Protein AF-A0A915KEX7-F1 (afdb_monomer)

Foldseek 3Di:
DDDDDDPDDPPPPPPPPPDDDPQAADAACPDPVCPPVDPGDHDYDDDPVNVVVVVVVVCVVVVDDDDPVVVCCCVVCVVVVLVVVCVPCPPPPDAQPLCVCSNCVVLLPQDDDDPDDDNPPDDDDDDPCRPPSDPVSSVVSD

Secondary structure (DSSP, 8-state):
----------TTTTSSTTSPPPPTT--B--SGGGTTTSSS--B-PPPHHHHHHHHHHHHHHHTSPPPHHHH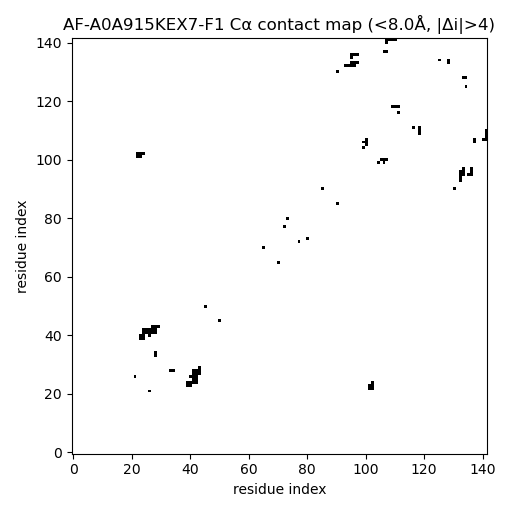HHHHHTHHHHHHHHHHHHTTTTS---TTHHHH-GGGGTTS--STTS---------TT-TT-TTHHHHHHT-

Solvent-accessible surface area (backbone atoms only — not comparable to full-atom values): 9506 Å² total; per-residue (Å²): 140,79,92,85,88,81,77,83,74,72,91,71,76,76,77,65,82,78,60,79,78,70,68,68,61,71,46,69,63,86,50,82,88,54,64,80,78,49,102,57,64,55,46,68,86,78,50,72,65,57,51,48,54,50,52,52,50,51,52,59,60,64,73,62,69,79,56,66,69,59,51,52,48,51,65,79,40,41,67,60,57,49,50,56,49,44,74,72,52,65,73,79,84,65,70,67,48,67,64,48,52,66,71,41,57,79,69,53,66,64,67,81,86,60,94,87,67,78,76,72,89,79,84,86,84,74,84,83,52,82,91,29,42,60,57,51,55,50,60,74,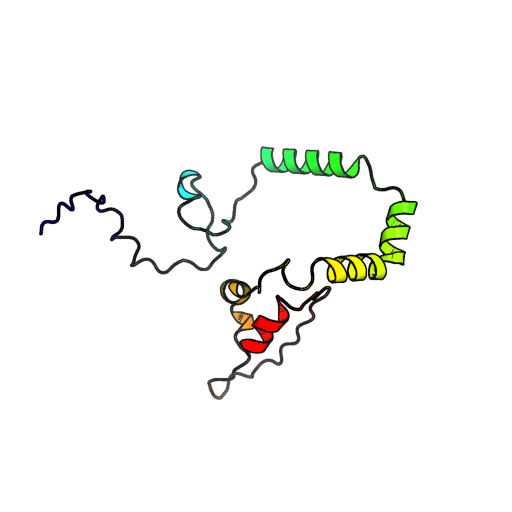58,81

Radius of gyration: 24.07 Å; Cα contacts (8 Å, |Δi|>4): 62; chains: 1; bounding box: 44×51×72 Å

Structure (mmCIF, N/CA/C/O backbone):
data_AF-A0A915KEX7-F1
#
_entry.id   AF-A0A915KEX7-F1
#
loop_
_atom_site.group_PDB
_atom_site.id
_atom_site.type_symbol
_atom_site.label_atom_id
_atom_site.label_alt_id
_atom_site.label_comp_id
_atom_site.label_asym_id
_atom_site.label_entity_id
_atom_site.label_seq_id
_atom_site.pdbx_PDB_ins_code
_atom_site.Cartn_x
_atom_site.Cartn_y
_atom_site.Cartn_z
_atom_site.occupancy
_atom_site.B_iso_or_equiv
_atom_site.auth_seq_id
_atom_site.auth_comp_id
_atom_site.auth_asym_id
_atom_site.auth_atom_id
_atom_site.pdbx_PDB_model_num
ATOM 1 N N . MET A 1 1 ? -10.515 23.579 -49.542 1.00 36.09 1 MET A N 1
ATOM 2 C CA . MET A 1 1 ? -9.429 24.454 -50.042 1.00 36.09 1 MET A CA 1
ATOM 3 C C . MET A 1 1 ? -9.668 25.806 -49.390 1.00 36.09 1 MET A C 1
ATOM 5 O O . MET A 1 1 ? -10.746 26.323 -49.615 1.00 36.09 1 MET A O 1
ATOM 9 N N . LEU A 1 2 ? -8.860 26.383 -48.503 1.00 31.62 2 LEU A N 1
ATOM 10 C CA . LEU A 1 2 ? -7.465 26.227 -48.055 1.00 31.62 2 LEU A CA 1
ATOM 11 C C . LEU A 1 2 ? -7.481 26.504 -46.525 1.00 31.62 2 LEU A C 1
ATOM 13 O O . LEU A 1 2 ? -8.265 27.339 -46.095 1.00 31.62 2 LEU A O 1
ATOM 17 N N . LYS A 1 3 ? -6.961 25.632 -45.651 1.00 35.00 3 LYS A N 1
ATOM 18 C CA . LYS A 1 3 ? -5.620 25.674 -45.024 1.00 35.00 3 LYS A CA 1
ATOM 19 C C . LYS A 1 3 ? -5.107 27.084 -44.698 1.00 35.00 3 LYS A C 1
ATOM 21 O O . LYS A 1 3 ? -4.522 27.701 -45.573 1.00 35.00 3 LYS A O 1
ATOM 26 N N . ASP A 1 4 ? -5.239 27.475 -43.430 1.00 31.25 4 ASP A N 1
ATOM 27 C CA . ASP A 1 4 ? -4.335 28.402 -42.743 1.00 31.25 4 ASP A CA 1
ATOM 28 C C . ASP A 1 4 ? -3.940 27.764 -41.400 1.00 31.25 4 ASP A C 1
ATOM 30 O O . ASP A 1 4 ? -4.578 27.947 -40.366 1.00 31.25 4 ASP A O 1
ATOM 34 N N . GLU A 1 5 ? -2.903 26.927 -41.458 1.00 40.03 5 GLU A N 1
ATOM 35 C CA . GLU A 1 5 ? -2.104 26.520 -40.306 1.00 40.03 5 GLU A CA 1
ATOM 36 C C . GLU A 1 5 ? -0.969 27.536 -40.179 1.00 40.03 5 GLU A C 1
ATOM 38 O O . GLU A 1 5 ? -0.105 27.604 -41.047 1.00 40.03 5 GLU A O 1
ATOM 43 N N . ASN A 1 6 ? -0.990 28.340 -39.120 1.00 35.69 6 ASN A N 1
ATOM 44 C CA . ASN A 1 6 ? 0.181 29.043 -38.600 1.00 35.69 6 ASN A CA 1
ATOM 45 C C . ASN A 1 6 ? -0.067 29.346 -37.119 1.00 35.69 6 ASN A C 1
ATOM 47 O O . ASN A 1 6 ? -0.289 30.485 -36.716 1.00 35.69 6 ASN A O 1
ATOM 51 N N . PHE A 1 7 ? -0.046 28.295 -36.300 1.00 31.45 7 PHE A N 1
ATOM 52 C CA . PHE A 1 7 ? 0.322 28.440 -34.899 1.00 31.45 7 PHE A CA 1
ATOM 53 C C . PHE A 1 7 ? 1.753 27.924 -34.790 1.00 31.45 7 PHE A C 1
ATOM 55 O O . PHE A 1 7 ? 2.013 26.735 -34.963 1.00 31.45 7 PHE A O 1
ATOM 62 N N . ILE A 1 8 ? 2.686 28.858 -34.633 1.00 34.06 8 ILE A N 1
ATOM 63 C CA . ILE A 1 8 ? 4.114 28.593 -34.494 1.00 34.06 8 ILE A CA 1
ATOM 64 C C . ILE A 1 8 ? 4.290 27.827 -33.180 1.00 34.06 8 ILE A C 1
ATOM 66 O O . ILE A 1 8 ? 4.287 28.426 -32.106 1.00 34.06 8 ILE A O 1
ATOM 70 N N . ALA A 1 9 ? 4.395 26.500 -33.263 1.00 34.25 9 ALA A N 1
ATOM 71 C CA . ALA A 1 9 ? 4.915 25.694 -32.172 1.00 34.25 9 ALA A CA 1
ATOM 72 C C . ALA A 1 9 ? 6.380 26.098 -31.974 1.00 34.25 9 ALA A C 1
ATOM 74 O O . ALA A 1 9 ? 7.187 26.053 -32.906 1.00 34.25 9 ALA A O 1
ATOM 75 N N . GLN A 1 10 ? 6.684 26.600 -30.781 1.00 34.16 10 GLN A N 1
ATOM 76 C CA . GLN A 1 10 ? 8.034 26.946 -30.366 1.00 34.16 10 GLN A CA 1
ATOM 77 C C . GLN A 1 10 ? 8.920 25.695 -30.458 1.00 34.16 10 GLN A C 1
ATOM 79 O O . GLN A 1 10 ? 8.513 24.600 -30.082 1.00 34.16 10 GLN A O 1
ATOM 84 N N . ASN A 1 11 ? 10.117 25.874 -31.015 1.00 34.50 11 ASN A N 1
ATOM 85 C CA . ASN A 1 11 ? 11.090 24.836 -31.366 1.00 34.50 11 ASN A CA 1
ATOM 86 C C . ASN A 1 11 ? 11.784 24.177 -30.150 1.00 34.50 11 ASN A C 1
ATOM 88 O O . ASN A 1 11 ? 12.965 23.850 -30.241 1.00 34.50 11 ASN A O 1
ATOM 92 N N . ASP A 1 12 ? 11.078 23.963 -29.038 1.00 35.47 12 ASP A N 1
ATOM 93 C CA . ASP A 1 12 ? 11.643 23.354 -27.821 1.00 35.47 12 ASP A CA 1
ATOM 94 C C . ASP A 1 12 ? 11.356 21.839 -27.705 1.00 35.47 12 ASP A C 1
ATOM 96 O O . ASP A 1 12 ? 11.988 21.148 -26.909 1.00 35.47 12 ASP A O 1
ATOM 100 N N . ASP A 1 13 ? 10.481 21.275 -28.550 1.00 38.00 13 ASP A N 1
ATOM 101 C CA . ASP A 1 13 ? 10.061 19.859 -28.474 1.00 38.00 13 ASP A CA 1
ATOM 102 C C . ASP A 1 13 ? 11.018 18.849 -29.148 1.00 38.00 13 ASP A C 1
ATOM 104 O O . ASP A 1 13 ? 10.822 17.634 -29.053 1.00 38.00 13 ASP A O 1
ATOM 108 N N . LEU A 1 14 ? 12.062 19.304 -29.850 1.00 34.12 14 LEU A N 1
ATOM 109 C CA . LEU A 1 14 ? 12.915 18.414 -30.655 1.00 34.12 14 LEU A CA 1
ATOM 110 C C . LEU A 1 14 ? 14.162 17.883 -29.930 1.00 34.12 14 LEU A C 1
ATOM 112 O O . LEU A 1 14 ? 14.765 16.927 -30.417 1.00 34.12 14 LEU A O 1
ATOM 116 N N . ASP A 1 15 ? 14.522 18.423 -28.762 1.00 38.44 15 ASP A N 1
ATOM 117 C CA . ASP A 1 15 ? 15.741 18.018 -28.035 1.00 38.44 15 ASP A CA 1
ATOM 118 C C . ASP A 1 15 ? 15.479 16.991 -26.908 1.00 38.44 15 ASP A C 1
ATOM 120 O O . ASP A 1 15 ? 16.401 16.481 -26.265 1.00 38.44 15 ASP A O 1
ATOM 124 N N . GLN A 1 16 ? 14.212 16.619 -26.684 1.00 43.34 16 GLN A N 1
ATOM 125 C CA . GLN A 1 16 ? 13.823 15.679 -25.624 1.00 43.34 16 GLN A CA 1
ATOM 126 C C . GLN A 1 16 ? 13.877 14.199 -26.054 1.00 43.34 16 GLN A C 1
ATOM 128 O O . GLN A 1 16 ? 13.919 13.306 -25.208 1.00 43.34 16 GLN A O 1
ATOM 133 N N . PHE A 1 17 ? 13.942 13.914 -27.359 1.00 39.97 17 PHE A N 1
ATOM 134 C CA . PHE A 1 17 ? 13.841 12.549 -27.902 1.00 39.97 17 PHE A CA 1
ATOM 135 C C . PHE A 1 17 ? 15.114 11.695 -27.785 1.00 39.97 17 PHE A C 1
ATOM 137 O O . PHE A 1 17 ? 15.067 10.503 -28.087 1.00 39.97 17 PHE A O 1
ATOM 144 N N . ASN A 1 18 ? 16.244 12.262 -27.344 1.00 44.44 18 ASN A N 1
ATOM 145 C CA . ASN A 1 18 ? 17.535 11.558 -27.337 1.00 44.44 18 ASN A CA 1
ATOM 146 C C . ASN A 1 18 ? 18.144 11.313 -25.949 1.00 44.44 18 ASN A C 1
ATOM 148 O O . ASN A 1 18 ? 19.224 10.729 -25.841 1.00 44.44 18 ASN A O 1
ATOM 152 N N . ARG A 1 19 ? 17.462 11.700 -24.866 1.00 58.56 19 ARG A N 1
ATOM 153 C CA . ARG A 1 19 ? 17.881 11.310 -23.515 1.00 58.56 19 ARG A CA 1
ATOM 154 C C . ARG A 1 19 ? 17.137 10.040 -23.131 1.00 58.56 19 ARG A C 1
ATOM 156 O O . ARG A 1 19 ? 15.919 10.049 -22.984 1.00 58.56 19 ARG A O 1
ATOM 163 N N . LYS A 1 20 ? 17.865 8.926 -22.977 1.00 59.19 20 LYS A N 1
ATOM 164 C CA . LYS A 1 20 ? 17.310 7.723 -22.342 1.00 59.19 20 LYS A CA 1
ATOM 165 C C . LYS A 1 20 ? 16.699 8.155 -21.014 1.00 59.19 20 LYS A C 1
ATOM 167 O O . LYS A 1 20 ? 17.414 8.710 -20.181 1.00 59.19 20 LYS A O 1
ATOM 172 N N . ARG A 1 21 ? 15.393 7.928 -20.845 1.00 58.97 21 ARG A N 1
ATOM 173 C CA . ARG A 1 21 ? 14.706 8.212 -19.587 1.00 58.97 21 ARG A CA 1
ATOM 174 C C . ARG A 1 21 ? 15.500 7.529 -18.464 1.00 58.97 21 ARG A C 1
ATOM 176 O O . ARG A 1 21 ? 15.756 6.326 -18.589 1.00 58.97 21 ARG A O 1
ATOM 183 N N . PRO A 1 22 ? 15.944 8.271 -17.436 1.00 64.12 22 PRO A N 1
ATOM 184 C CA . PRO A 1 22 ? 16.652 7.673 -16.315 1.00 64.12 22 PRO A CA 1
ATOM 185 C C . PRO A 1 22 ? 15.773 6.606 -15.657 1.00 64.12 22 PRO A C 1
ATOM 187 O O . PRO A 1 22 ? 14.546 6.616 -15.814 1.00 64.12 22 PRO A O 1
ATOM 190 N N . GLN A 1 23 ? 16.407 5.666 -14.953 1.00 67.00 23 GLN A N 1
ATOM 191 C CA . GLN A 1 23 ? 15.678 4.678 -14.164 1.00 67.00 23 GLN A CA 1
ATOM 192 C C . GLN A 1 23 ? 14.690 5.410 -13.245 1.00 67.00 23 GLN A C 1
ATOM 194 O O . GLN A 1 23 ? 15.032 6.434 -12.648 1.00 67.00 23 GLN A O 1
ATOM 199 N N . PHE A 1 24 ? 13.446 4.927 -13.213 1.00 68.62 24 PHE A N 1
ATOM 200 C CA . PHE A 1 24 ? 12.392 5.522 -12.395 1.00 68.62 24 PHE A CA 1
ATOM 201 C C . PHE A 1 24 ? 12.833 5.539 -10.921 1.00 68.62 24 PHE A C 1
ATOM 203 O O . PHE A 1 24 ? 13.543 4.631 -10.497 1.00 68.62 24 PHE A O 1
ATOM 210 N N . GLY A 1 25 ? 12.507 6.611 -10.192 1.00 67.62 25 GLY A N 1
ATOM 211 C CA . GLY A 1 25 ? 12.859 6.762 -8.773 1.00 67.62 25 GLY A CA 1
ATOM 212 C C . GLY A 1 25 ? 14.330 7.076 -8.464 1.00 67.62 25 GLY A C 1
ATOM 213 O O . GLY A 1 25 ? 14.659 7.274 -7.309 1.00 67.62 25 GLY A O 1
ATOM 214 N N . GLY A 1 26 ? 15.229 7.150 -9.456 1.00 70.94 26 GLY A N 1
ATOM 215 C CA . GLY A 1 26 ? 16.665 7.381 -9.218 1.00 70.94 26 GLY A CA 1
ATOM 216 C C . GLY A 1 26 ? 17.143 8.835 -9.334 1.00 70.94 26 GLY A C 1
ATOM 217 O O . GLY A 1 26 ? 18.352 9.070 -9.398 1.00 70.94 26 GLY A O 1
ATOM 218 N N . ARG A 1 27 ? 16.234 9.812 -9.469 1.00 78.75 27 ARG A N 1
ATOM 219 C CA . ARG A 1 27 ? 16.584 11.236 -9.627 1.00 78.75 27 ARG A CA 1
ATOM 220 C C . ARG A 1 27 ? 16.516 11.935 -8.271 1.00 78.75 27 ARG A C 1
ATOM 222 O O . ARG A 1 27 ? 15.491 11.874 -7.613 1.00 78.75 27 ARG A O 1
ATOM 229 N N . PHE A 1 28 ? 17.568 12.668 -7.914 1.00 79.38 28 PHE A N 1
ATOM 230 C CA . PHE A 1 28 ? 17.542 13.611 -6.794 1.00 79.38 28 PHE A CA 1
ATOM 231 C C . PHE A 1 28 ? 17.096 14.988 -7.285 1.00 79.38 28 PHE A C 1
ATOM 233 O O . PHE A 1 28 ? 17.691 15.526 -8.228 1.00 79.38 28 PHE A O 1
ATOM 240 N N . LEU A 1 29 ? 16.073 15.569 -6.655 1.00 80.88 29 LEU A N 1
ATOM 241 C CA . LEU A 1 29 ? 15.608 16.917 -6.990 1.00 80.88 29 LEU A CA 1
ATOM 242 C C . LEU A 1 29 ? 16.487 17.954 -6.287 1.00 80.88 29 LEU A C 1
ATOM 244 O O . LEU A 1 29 ? 16.239 18.336 -5.147 1.00 80.88 29 LEU A O 1
ATOM 248 N N . ASN A 1 30 ? 17.531 18.401 -6.983 1.00 83.00 30 ASN A N 1
ATOM 249 C CA . ASN A 1 30 ? 18.440 19.436 -6.481 1.00 83.00 30 ASN A CA 1
ATOM 250 C C . ASN A 1 30 ? 17.962 20.864 -6.801 1.00 83.00 30 ASN A C 1
ATOM 252 O O . ASN A 1 30 ? 18.399 21.813 -6.155 1.00 83.00 30 ASN A O 1
ATOM 256 N N . ASP A 1 31 ? 17.096 21.017 -7.807 1.00 82.62 31 ASP A N 1
ATOM 257 C CA . ASP A 1 31 ? 16.526 22.292 -8.251 1.00 82.62 31 ASP A CA 1
ATOM 258 C C . ASP A 1 31 ? 14.997 22.173 -8.317 1.00 82.62 31 ASP A C 1
ATOM 260 O O . ASP A 1 31 ? 14.448 21.378 -9.082 1.00 82.62 31 ASP A O 1
ATOM 264 N N . GLU A 1 32 ? 14.302 22.976 -7.508 1.00 82.00 32 GLU A N 1
ATOM 265 C CA . GLU A 1 32 ? 12.839 22.968 -7.388 1.00 82.00 32 GLU A CA 1
ATOM 266 C C . GLU A 1 32 ? 12.118 23.295 -8.704 1.00 82.00 32 GLU A C 1
ATOM 268 O O . GLU A 1 32 ? 10.977 22.873 -8.907 1.00 82.00 32 GLU A O 1
ATOM 273 N N . SER A 1 33 ? 12.768 24.009 -9.628 1.00 85.25 33 SER A N 1
ATOM 274 C CA . SER A 1 33 ? 12.178 24.342 -10.927 1.00 85.25 33 SER A CA 1
ATOM 275 C C . SER A 1 33 ? 12.015 23.122 -11.846 1.00 85.25 33 SER A C 1
ATOM 277 O O . SER A 1 33 ? 11.203 23.145 -12.774 1.00 85.25 33 SER A O 1
ATOM 279 N N . GLU A 1 34 ? 12.721 22.021 -11.564 1.00 81.94 34 GLU A N 1
ATOM 280 C CA . GLU A 1 34 ? 12.701 20.799 -12.374 1.00 81.94 34 GLU A CA 1
ATOM 281 C C . GLU A 1 34 ? 11.641 19.774 -11.940 1.00 81.94 34 GLU A C 1
ATOM 283 O O . GLU A 1 34 ? 11.566 18.673 -12.505 1.00 81.94 34 GLU A O 1
ATOM 288 N N . ILE A 1 35 ? 10.806 20.127 -10.958 1.00 79.81 35 ILE A N 1
ATOM 289 C CA . ILE A 1 35 ? 9.799 19.240 -10.359 1.00 79.81 35 ILE A CA 1
ATOM 290 C C . ILE A 1 35 ? 8.803 18.684 -11.390 1.00 79.81 35 ILE A C 1
ATOM 292 O O . ILE A 1 35 ? 8.357 17.548 -11.273 1.00 79.81 35 ILE A O 1
ATOM 296 N N . PHE A 1 36 ? 8.491 19.448 -12.443 1.00 80.31 36 PHE A N 1
ATOM 297 C CA . PHE A 1 36 ? 7.527 19.048 -13.477 1.00 80.31 36 PHE A CA 1
ATOM 298 C C . PHE A 1 36 ? 8.171 18.469 -14.745 1.00 80.31 36 PHE A C 1
ATOM 300 O O . PHE A 1 36 ? 7.450 18.125 -15.680 1.00 80.31 36 PHE A O 1
ATOM 307 N N . GLN A 1 37 ? 9.504 18.350 -14.804 1.00 76.81 37 GLN A N 1
ATOM 308 C CA . GLN A 1 37 ? 10.186 17.852 -16.007 1.00 76.81 37 GLN A CA 1
ATOM 309 C C . GLN A 1 37 ? 9.976 16.350 -16.239 1.00 76.81 37 GLN A C 1
ATOM 311 O O . GLN A 1 37 ? 9.894 15.909 -17.384 1.00 76.81 37 GLN A O 1
ATOM 316 N N . TYR A 1 38 ? 9.872 15.557 -15.170 1.00 68.44 38 TYR A N 1
ATOM 317 C CA . TYR A 1 38 ? 9.613 14.123 -15.259 1.00 68.44 38 TYR A CA 1
ATOM 318 C C . TYR A 1 38 ? 8.455 13.751 -14.337 1.00 68.44 38 TYR A C 1
ATOM 320 O O . TYR A 1 38 ? 8.398 14.186 -13.192 1.00 68.44 38 TYR A O 1
ATOM 328 N N . ASN A 1 39 ? 7.540 12.904 -14.818 1.00 62.69 39 ASN A N 1
ATOM 329 C CA . ASN A 1 39 ? 6.502 12.318 -13.973 1.00 62.69 39 ASN A CA 1
ATOM 330 C C . ASN A 1 39 ? 7.090 11.161 -13.145 1.00 62.69 39 ASN A C 1
ATOM 332 O O . ASN A 1 39 ? 6.836 9.986 -13.402 1.00 62.69 39 ASN A O 1
ATOM 336 N N . ALA A 1 40 ? 7.957 11.461 -12.192 1.00 59.78 40 ALA A N 1
ATOM 337 C CA . ALA A 1 40 ? 8.453 10.445 -11.279 1.00 59.78 40 ALA A CA 1
ATOM 338 C C . ALA A 1 40 ? 8.827 11.063 -9.941 1.00 59.78 40 ALA A C 1
ATOM 340 O O . ALA A 1 40 ? 9.199 12.227 -9.862 1.00 59.78 40 ALA A O 1
ATOM 341 N N . TRP A 1 41 ? 8.670 10.244 -8.909 1.00 65.75 41 TRP A N 1
ATOM 342 C CA . TRP A 1 41 ? 9.045 10.530 -7.538 1.00 65.75 41 TRP A CA 1
ATOM 343 C C . TRP A 1 41 ? 10.548 10.784 -7.488 1.00 65.75 41 TRP A C 1
ATOM 345 O O . TRP A 1 41 ? 11.327 9.874 -7.766 1.00 65.75 41 TRP A O 1
ATOM 355 N N . ASP A 1 42 ? 10.930 12.021 -7.195 1.00 75.62 42 ASP A N 1
ATOM 356 C CA . ASP A 1 42 ? 12.323 12.358 -6.950 1.00 75.62 42 ASP A CA 1
ATOM 357 C C . ASP A 1 42 ? 12.685 12.070 -5.503 1.00 75.62 42 ASP A C 1
ATOM 359 O O . ASP A 1 42 ? 11.891 12.311 -4.587 1.00 75.62 42 ASP A O 1
ATOM 363 N N . ASP A 1 43 ? 13.918 11.629 -5.301 1.00 75.38 43 ASP A N 1
ATOM 364 C CA . ASP A 1 43 ? 14.526 11.618 -3.988 1.00 75.38 43 ASP A CA 1
ATOM 365 C C . ASP A 1 43 ? 14.747 13.065 -3.535 1.00 75.38 43 ASP A C 1
ATOM 367 O O . ASP A 1 43 ? 15.402 13.875 -4.202 1.00 75.38 43 ASP A O 1
ATOM 371 N N . VAL A 1 44 ? 14.173 13.391 -2.378 1.00 82.56 44 VAL A N 1
ATOM 372 C CA . VAL A 1 44 ? 14.274 14.707 -1.747 1.00 82.56 44 VAL A CA 1
ATOM 373 C C . VAL A 1 44 ? 14.775 14.519 -0.325 1.00 82.56 44 VAL A C 1
ATOM 375 O O . VAL A 1 44 ? 14.130 13.856 0.493 1.00 82.56 44 VAL A O 1
ATOM 378 N N . GLU A 1 45 ? 15.908 15.137 -0.003 1.00 85.75 45 GLU A N 1
ATOM 379 C CA . GLU A 1 45 ? 16.366 15.208 1.380 1.00 85.75 45 GLU A CA 1
ATOM 380 C C . GLU A 1 45 ? 15.513 16.193 2.173 1.00 85.75 45 GLU A C 1
ATOM 382 O O . GLU A 1 45 ? 15.302 17.339 1.775 1.00 85.75 45 GLU A O 1
ATOM 387 N N . TRP A 1 46 ? 15.030 15.752 3.332 1.00 89.12 46 TRP A N 1
ATOM 388 C CA . TRP A 1 46 ? 14.225 16.617 4.180 1.00 89.12 46 TRP A CA 1
ATOM 389 C C . TRP A 1 46 ? 15.098 17.614 4.930 1.00 89.12 46 TRP A C 1
ATOM 391 O O . TRP A 1 46 ? 16.014 17.231 5.674 1.00 89.12 46 TRP A O 1
ATOM 401 N N . ASN A 1 47 ? 14.737 18.888 4.813 1.00 92.94 47 ASN A N 1
ATOM 402 C CA . ASN A 1 47 ? 15.316 19.939 5.635 1.00 92.94 47 ASN A CA 1
ATOM 403 C C . ASN A 1 47 ? 14.793 19.868 7.087 1.00 92.94 47 ASN A C 1
ATOM 405 O O . ASN A 1 47 ? 13.861 19.122 7.415 1.00 92.94 47 ASN A O 1
ATOM 409 N N . ASP A 1 48 ? 15.423 20.627 7.984 1.00 96.31 48 ASP A N 1
ATOM 410 C CA . ASP A 1 48 ? 15.100 20.588 9.415 1.00 96.31 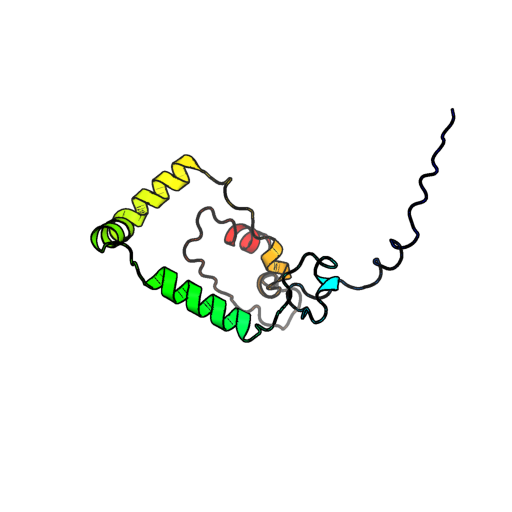48 ASP A CA 1
ATOM 411 C C . ASP A 1 48 ? 13.671 21.066 9.715 1.00 96.31 48 ASP A C 1
ATOM 413 O O . ASP A 1 48 ? 13.014 20.527 10.607 1.00 96.31 48 ASP A O 1
ATOM 417 N N . GLU A 1 49 ? 13.152 22.015 8.933 1.00 96.06 49 GLU A N 1
ATOM 418 C CA . GLU A 1 49 ? 11.776 22.501 9.059 1.00 96.06 49 GLU A CA 1
ATOM 419 C C . GLU A 1 49 ? 10.759 21.410 8.694 1.00 96.06 49 GLU A C 1
ATOM 421 O O . GLU A 1 49 ? 9.824 21.153 9.449 1.00 96.06 49 GLU A O 1
ATOM 426 N N . GLN A 1 50 ? 10.961 20.703 7.580 1.00 94.75 50 GLN A N 1
ATOM 427 C CA . GLN A 1 50 ? 10.110 19.591 7.150 1.00 94.75 50 GLN A CA 1
ATOM 428 C C . GLN A 1 50 ? 10.114 18.454 8.173 1.00 94.75 50 GLN A C 1
ATOM 430 O O . GLN A 1 50 ? 9.052 17.927 8.513 1.00 94.75 50 GLN A O 1
ATOM 435 N N . LYS A 1 51 ? 11.291 18.110 8.713 1.00 95.94 51 LYS A N 1
ATOM 436 C CA . LYS A 1 51 ? 11.423 17.123 9.797 1.00 95.94 51 LYS A CA 1
ATOM 437 C C . LYS A 1 51 ? 10.643 17.558 11.036 1.00 95.94 51 LYS A C 1
ATOM 439 O O . LYS A 1 51 ? 9.891 16.754 11.586 1.00 95.94 51 LYS A O 1
ATOM 444 N N . PHE A 1 52 ? 10.772 18.819 11.442 1.00 97.38 52 PHE A N 1
ATOM 445 C CA . PHE A 1 52 ? 10.037 19.374 12.577 1.00 97.38 52 PHE A CA 1
ATOM 446 C C . PHE A 1 52 ? 8.516 19.338 12.352 1.00 97.38 52 PHE A C 1
ATOM 448 O O . PHE A 1 52 ? 7.775 18.849 13.205 1.00 97.38 52 PHE A O 1
ATOM 455 N N . LEU A 1 53 ? 8.037 19.772 11.182 1.00 97.12 53 LEU A N 1
ATOM 456 C CA . LEU A 1 53 ? 6.615 19.732 10.823 1.00 97.12 53 LEU A CA 1
ATOM 457 C C . LEU A 1 53 ? 6.066 18.302 10.794 1.00 97.12 53 LEU A C 1
ATOM 459 O O . LEU A 1 53 ? 4.936 18.058 11.223 1.00 97.12 53 LEU A O 1
ATOM 463 N N . ALA A 1 54 ? 6.848 17.343 10.298 1.00 95.44 54 ALA A N 1
ATOM 464 C CA . ALA A 1 54 ? 6.470 15.937 10.321 1.00 95.44 54 ALA A CA 1
ATOM 465 C C . ALA A 1 54 ? 6.356 15.415 11.758 1.00 95.44 54 ALA A C 1
ATOM 467 O O . ALA A 1 54 ? 5.356 14.784 12.095 1.00 95.44 54 ALA A O 1
ATOM 468 N N . GLN A 1 55 ? 7.320 15.736 12.626 1.00 96.81 55 GLN A N 1
ATOM 469 C CA . GLN A 1 55 ? 7.259 15.384 14.047 1.00 96.81 55 GLN A CA 1
ATOM 470 C C . GLN A 1 55 ? 6.030 15.988 14.735 1.00 96.81 55 GLN A C 1
ATOM 472 O O . GLN A 1 55 ? 5.333 15.286 15.467 1.00 96.81 55 GLN A O 1
ATOM 477 N N . GLU A 1 56 ? 5.718 17.257 14.467 1.00 97.38 56 GLU A N 1
ATOM 478 C CA . GLU A 1 56 ? 4.540 17.925 15.026 1.00 97.38 56 GLU A CA 1
ATOM 479 C C . GLU A 1 56 ? 3.234 17.244 14.573 1.00 97.38 56 GLU A C 1
ATOM 481 O O . GLU A 1 56 ? 2.331 17.011 15.380 1.00 97.38 56 GLU A O 1
ATOM 486 N N . LYS A 1 57 ? 3.138 16.855 13.294 1.00 95.62 57 LYS A N 1
ATOM 487 C CA . LYS A 1 57 ? 1.994 16.098 12.757 1.00 95.62 57 LYS A CA 1
ATOM 488 C C . LYS A 1 57 ? 1.857 14.721 13.402 1.00 95.62 57 LYS A C 1
ATOM 490 O O . LYS A 1 57 ? 0.741 14.330 13.740 1.00 95.62 57 LYS A O 1
ATOM 495 N N . ILE A 1 58 ? 2.968 14.010 13.607 1.00 94.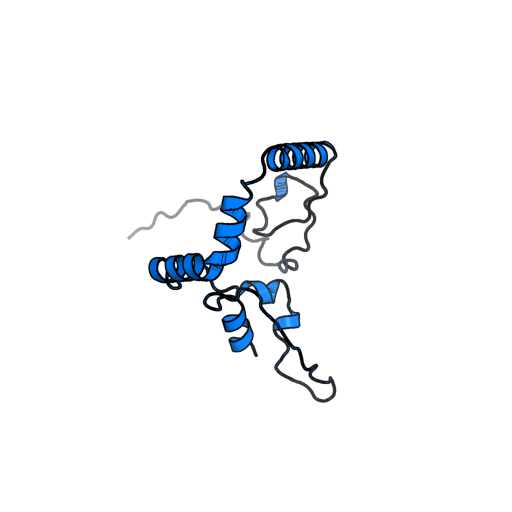50 58 ILE A N 1
ATOM 496 C CA . ILE A 1 58 ? 2.973 12.712 14.297 1.00 94.50 58 ILE A CA 1
ATOM 497 C C . ILE A 1 58 ? 2.459 12.888 15.728 1.00 94.50 58 ILE A C 1
ATOM 499 O O . ILE A 1 58 ? 1.547 12.175 16.134 1.00 94.50 58 ILE A O 1
ATOM 503 N N . GLN A 1 59 ? 2.959 13.883 16.467 1.00 95.19 59 GLN A N 1
ATOM 504 C CA . GLN A 1 59 ? 2.497 14.164 17.831 1.00 95.19 59 GLN A CA 1
ATOM 505 C C . GLN A 1 59 ? 1.003 14.501 17.879 1.00 95.19 59 GLN A C 1
ATOM 507 O O . GLN A 1 59 ? 0.283 13.980 18.730 1.00 95.19 59 GLN A O 1
ATOM 512 N N . LYS A 1 60 ? 0.517 15.321 16.939 1.00 94.19 60 LYS A N 1
ATOM 513 C CA . LYS A 1 60 ? -0.914 15.631 16.808 1.00 94.19 60 LYS A CA 1
ATOM 514 C C . LYS A 1 60 ? -1.740 14.368 16.550 1.00 94.19 60 LYS A C 1
ATOM 516 O O . LYS A 1 60 ? -2.737 14.167 17.239 1.00 94.19 60 LYS A O 1
ATOM 521 N N . ASN A 1 61 ? -1.313 13.500 15.632 1.00 91.88 61 ASN A N 1
ATOM 522 C CA . ASN A 1 61 ? -2.004 12.241 15.334 1.00 91.88 61 ASN A CA 1
ATOM 523 C C . ASN A 1 61 ? -1.997 11.275 16.532 1.00 91.88 61 ASN A C 1
ATOM 525 O O . ASN A 1 61 ? -2.991 10.613 16.804 1.00 91.88 61 ASN A O 1
ATOM 529 N N . CYS A 1 62 ? -0.903 11.240 17.294 1.00 91.00 62 CYS A N 1
ATOM 530 C CA . CYS A 1 62 ? -0.777 10.409 18.491 1.00 91.00 62 CYS A CA 1
ATOM 531 C C . CYS A 1 62 ? -1.529 10.961 19.713 1.00 91.00 62 CYS A C 1
ATOM 533 O O . CYS A 1 62 ? -1.741 10.219 20.668 1.00 91.00 62 CYS A O 1
ATOM 535 N N . SER A 1 63 ? -1.932 12.238 19.712 1.00 91.12 63 SER A N 1
ATOM 536 C CA . SER A 1 63 ? -2.589 12.869 20.869 1.00 91.12 63 SER A CA 1
ATOM 537 C C . SER A 1 63 ? -3.954 12.264 21.209 1.00 91.12 63 SER A C 1
ATOM 539 O O . SER A 1 63 ? -4.374 12.300 22.365 1.00 91.12 63 SER A O 1
ATOM 541 N N . LYS A 1 64 ? -4.641 11.693 20.217 1.00 87.62 64 LYS A N 1
ATOM 542 C CA . LYS A 1 64 ? -5.926 11.025 20.388 1.00 87.62 64 LYS A CA 1
ATOM 543 C C . LYS A 1 64 ? -5.908 9.722 19.610 1.00 87.62 64 LYS A C 1
ATOM 545 O O . LYS A 1 64 ? -6.109 9.710 18.400 1.00 87.62 64 LYS A O 1
ATOM 550 N N . LEU A 1 65 ? -5.677 8.635 20.331 1.00 87.25 65 LEU A N 1
ATOM 551 C CA . LEU A 1 65 ? -5.831 7.300 19.780 1.00 87.25 65 LEU A CA 1
ATOM 552 C C . LEU A 1 65 ? -7.318 6.954 19.654 1.00 87.25 65 LEU A C 1
ATOM 554 O O . LEU A 1 65 ? -8.176 7.529 20.333 1.00 87.25 65 LEU A O 1
ATOM 558 N N . MET A 1 66 ? -7.604 6.025 18.751 1.00 91.25 66 MET A N 1
ATOM 559 C CA . MET A 1 66 ? -8.923 5.420 18.629 1.00 91.25 66 MET A CA 1
ATOM 560 C C . MET A 1 66 ? -9.281 4.705 19.945 1.00 91.25 66 MET A C 1
ATOM 562 O O . MET A 1 66 ? -8.383 4.130 20.567 1.00 91.25 66 MET A O 1
ATOM 566 N N . PRO A 1 67 ? -10.547 4.761 20.399 1.00 95.38 67 PRO A N 1
ATOM 567 C CA . PRO A 1 67 ? -10.995 3.979 21.545 1.00 95.38 67 PRO A CA 1
ATOM 568 C C . PRO A 1 67 ? -10.662 2.494 21.376 1.00 95.38 67 PRO A C 1
ATOM 570 O O . PRO A 1 67 ? -10.728 1.962 20.269 1.00 95.38 67 PRO A O 1
ATOM 573 N N . GLU A 1 68 ? -10.332 1.828 22.480 1.00 94.50 68 GLU A N 1
ATOM 574 C CA . GLU A 1 68 ? -9.982 0.402 22.478 1.00 94.50 68 GLU A CA 1
ATOM 575 C C . GLU A 1 68 ? -11.124 -0.455 21.916 1.00 94.50 68 GLU A C 1
ATOM 577 O O . GLU A 1 68 ? -10.882 -1.300 21.066 1.00 94.50 68 GLU A O 1
ATOM 582 N N . GLU A 1 69 ? -12.372 -0.137 22.273 1.00 96.31 69 GLU A N 1
ATOM 583 C CA . GLU A 1 69 ? -13.573 -0.810 21.758 1.00 96.31 69 GLU A CA 1
ATOM 584 C C . GLU A 1 69 ? -13.676 -0.759 20.223 1.00 96.31 69 GLU A C 1
ATOM 586 O O . GLU A 1 69 ? -13.958 -1.773 19.585 1.00 96.31 69 GLU A O 1
ATOM 591 N N . ASP A 1 70 ? -13.399 0.398 19.613 1.00 95.12 70 ASP A N 1
ATOM 592 C CA . ASP A 1 70 ? -13.426 0.550 18.154 1.00 95.12 70 ASP A CA 1
ATOM 593 C C . ASP A 1 70 ? -12.273 -0.228 17.498 1.00 95.12 70 ASP A C 1
ATOM 595 O O . ASP A 1 70 ? -12.453 -0.840 16.444 1.00 95.12 70 ASP A O 1
ATOM 599 N N . SER A 1 71 ? -11.093 -0.236 18.129 1.00 94.50 71 SER A N 1
ATOM 600 C CA . SER A 1 71 ? -9.937 -1.008 17.658 1.00 94.50 71 SER A CA 1
ATOM 601 C C . SER A 1 71 ? -10.218 -2.506 17.687 1.00 94.50 71 SER A C 1
ATOM 603 O O . SER A 1 71 ? -10.036 -3.185 16.679 1.00 94.50 71 SER A O 1
ATOM 605 N N . GLU A 1 72 ? -10.725 -3.011 18.812 1.00 96.69 72 GLU A N 1
ATOM 606 C CA . GLU A 1 72 ? -11.108 -4.412 18.973 1.00 96.69 72 GLU A CA 1
ATOM 607 C C . GLU A 1 72 ? -12.217 -4.804 17.996 1.00 96.69 72 GLU A C 1
ATOM 609 O O . GLU A 1 72 ? -12.184 -5.898 17.434 1.00 96.69 72 GLU A O 1
ATOM 614 N N . LEU A 1 73 ? -13.196 -3.927 17.757 1.00 96.44 73 LEU A N 1
ATOM 615 C CA . LEU A 1 73 ? -14.253 -4.175 16.781 1.00 96.44 73 LEU A CA 1
ATOM 616 C C . LEU A 1 73 ? -13.688 -4.317 15.363 1.00 96.44 73 LEU A C 1
ATOM 618 O O . LEU A 1 73 ? -14.072 -5.244 14.648 1.00 96.44 73 LEU A O 1
ATOM 622 N N . LEU A 1 74 ? -12.798 -3.409 14.955 1.00 95.50 74 LEU A N 1
ATOM 623 C CA . LEU A 1 74 ? -12.172 -3.429 13.632 1.00 95.50 74 LEU A CA 1
ATOM 624 C C . LEU A 1 74 ? -11.267 -4.647 13.444 1.00 95.50 74 LEU A C 1
ATOM 626 O O . LEU A 1 74 ? -11.284 -5.240 12.369 1.00 95.50 74 LEU A O 1
ATOM 630 N N . GLU A 1 75 ? -10.516 -5.043 14.471 1.00 95.81 75 GLU A N 1
ATOM 631 C CA . GLU A 1 75 ? -9.660 -6.230 14.428 1.00 95.81 75 GLU A CA 1
ATOM 632 C C . GLU A 1 75 ? -10.478 -7.525 14.390 1.00 95.81 75 GLU A C 1
ATOM 634 O O . GLU A 1 75 ? -10.246 -8.377 13.532 1.00 95.81 75 GLU A O 1
ATOM 639 N N . ASN A 1 76 ? -11.473 -7.665 15.272 1.00 97.62 76 ASN A N 1
ATOM 640 C CA . ASN A 1 76 ? -12.267 -8.891 15.391 1.00 97.62 76 ASN A CA 1
ATOM 641 C C . ASN A 1 76 ? -13.288 -9.083 14.265 1.00 97.62 76 ASN A C 1
ATOM 643 O O . ASN A 1 76 ? -13.801 -10.188 14.110 1.00 97.62 76 ASN A O 1
ATOM 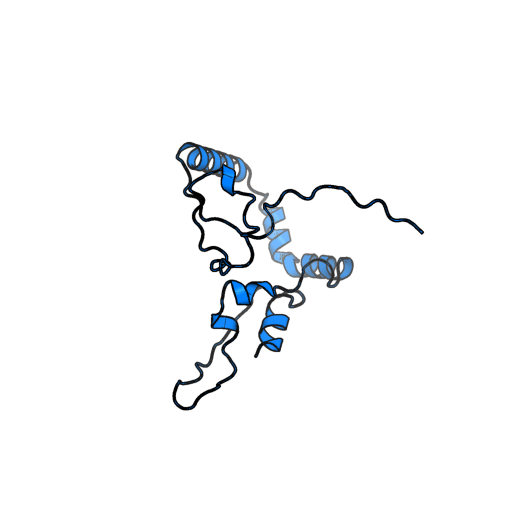647 N N . ARG A 1 77 ? -13.634 -8.017 13.532 1.00 97.44 77 ARG A N 1
ATOM 648 C CA . ARG A 1 77 ? -14.579 -8.057 12.403 1.00 97.44 77 ARG A CA 1
ATOM 649 C C . ARG A 1 77 ? -13.954 -7.591 11.092 1.00 97.44 77 ARG A C 1
ATOM 651 O O . ARG A 1 77 ? -14.673 -7.150 10.190 1.00 97.44 77 ARG A O 1
ATOM 658 N N . ALA A 1 78 ? -12.628 -7.643 10.985 1.00 96.38 78 ALA A N 1
ATOM 659 C CA . ALA A 1 78 ? -11.907 -7.200 9.799 1.00 96.38 78 ALA A CA 1
ATOM 660 C C . ALA A 1 78 ? -12.429 -7.891 8.530 1.00 96.38 78 ALA A C 1
ATOM 662 O O . ALA A 1 78 ? -12.626 -7.236 7.509 1.00 96.38 78 ALA A O 1
ATOM 663 N N . GLU A 1 79 ? -12.709 -9.195 8.603 1.00 96.06 79 GLU A N 1
ATOM 664 C CA . GLU A 1 79 ? -13.256 -9.996 7.507 1.00 96.06 79 GLU A CA 1
ATOM 665 C C . GLU A 1 79 ? -14.598 -9.453 7.019 1.00 96.06 79 GLU A C 1
ATOM 667 O O . GLU A 1 79 ? -14.777 -9.251 5.823 1.00 96.06 79 GLU A O 1
ATOM 672 N N . PHE A 1 80 ? -15.498 -9.111 7.943 1.00 97.06 80 PHE A N 1
ATOM 673 C CA . PHE A 1 80 ? -16.806 -8.563 7.606 1.00 97.06 80 PHE A CA 1
ATOM 674 C C . PHE A 1 80 ? -16.681 -7.213 6.892 1.00 97.06 80 PHE A C 1
ATOM 676 O O . PHE A 1 80 ? -17.350 -6.974 5.889 1.00 97.06 80 PHE A O 1
ATOM 683 N N . PHE A 1 81 ? -15.815 -6.324 7.387 1.00 96.38 81 PHE A N 1
ATOM 684 C CA . PHE A 1 81 ? -15.621 -5.012 6.769 1.00 96.38 81 PHE A CA 1
ATOM 685 C C . PHE A 1 81 ? -14.988 -5.112 5.379 1.00 96.38 81 PHE A C 1
ATOM 687 O O . PHE A 1 81 ? -15.379 -4.370 4.475 1.00 96.38 81 PHE A O 1
ATOM 694 N N . TRP A 1 82 ? -14.046 -6.038 5.189 1.00 94.62 82 TRP A N 1
ATOM 695 C CA . TRP A 1 82 ? -13.475 -6.300 3.873 1.00 94.62 82 TRP A CA 1
ATOM 696 C C . TRP A 1 82 ? -14.503 -6.920 2.922 1.00 94.62 82 TRP A C 1
ATOM 698 O O . TRP A 1 82 ? -14.622 -6.444 1.794 1.00 94.62 82 TRP A O 1
ATOM 708 N N . ASP A 1 83 ? -15.292 -7.899 3.365 1.00 94.81 83 ASP A N 1
ATOM 709 C CA . ASP A 1 83 ? -16.338 -8.525 2.547 1.00 94.81 83 ASP A CA 1
ATOM 710 C C . ASP A 1 83 ? -17.378 -7.499 2.068 1.00 94.81 83 ASP A C 1
ATOM 712 O O . ASP A 1 83 ? -17.682 -7.436 0.874 1.00 94.81 83 ASP A O 1
ATOM 716 N N . GLU A 1 84 ? -17.859 -6.627 2.959 1.00 95.88 84 GLU A N 1
ATOM 717 C CA . GLU A 1 84 ? -18.777 -5.531 2.610 1.00 95.88 84 GLU A CA 1
ATOM 718 C C . GLU A 1 84 ? -18.149 -4.550 1.606 1.00 95.88 84 GLU A C 1
ATOM 720 O O . GLU A 1 84 ? -18.792 -4.102 0.644 1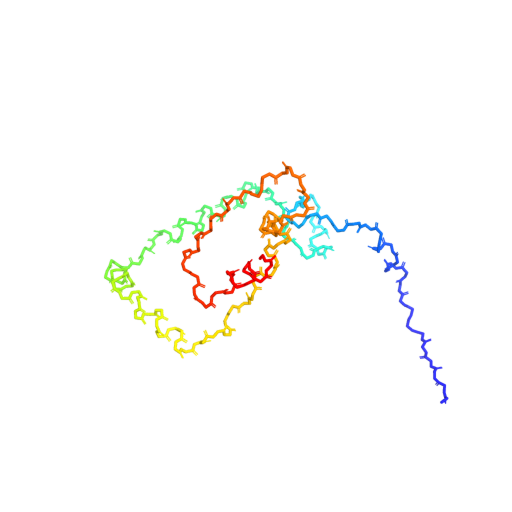.00 95.88 84 GLU A O 1
ATOM 725 N N . PHE A 1 85 ? -16.865 -4.230 1.794 1.00 94.19 85 PHE A N 1
ATOM 726 C CA . PHE A 1 85 ? -16.129 -3.363 0.883 1.00 94.19 85 PHE A CA 1
ATOM 727 C C . PHE A 1 85 ? -16.049 -3.969 -0.525 1.00 94.19 85 PHE A C 1
ATOM 729 O O . PHE A 1 85 ? -16.376 -3.282 -1.500 1.00 94.19 85 PHE A O 1
ATOM 736 N N . TYR A 1 86 ? -15.671 -5.245 -0.642 1.00 92.31 86 TYR A N 1
ATOM 737 C CA . TYR A 1 86 ? -15.568 -5.941 -1.928 1.00 92.31 86 TYR A CA 1
ATOM 738 C C . TYR A 1 86 ? -16.932 -6.172 -2.582 1.00 92.31 86 TYR A C 1
ATOM 740 O O . TYR A 1 86 ? -17.048 -6.035 -3.803 1.00 92.31 86 TYR A O 1
ATOM 748 N N . ALA A 1 87 ? -17.980 -6.437 -1.797 1.00 92.50 87 ALA A N 1
ATOM 749 C CA . ALA A 1 87 ? -19.350 -6.536 -2.298 1.00 92.50 87 ALA A CA 1
ATOM 750 C C . ALA A 1 87 ? -19.808 -5.232 -2.972 1.00 92.50 87 ALA A C 1
ATOM 752 O O . ALA A 1 87 ? -20.505 -5.261 -3.991 1.00 92.50 87 ALA A O 1
ATOM 753 N N . THR A 1 88 ? -19.369 -4.090 -2.437 1.00 92.81 88 THR A N 1
ATOM 754 C CA . THR A 1 88 ? -19.728 -2.761 -2.944 1.00 92.81 88 THR A CA 1
ATOM 755 C C . THR A 1 88 ? -18.862 -2.324 -4.132 1.00 92.81 88 THR A C 1
ATOM 757 O O . THR A 1 88 ? -19.391 -1.818 -5.123 1.00 92.81 88 THR A O 1
ATOM 760 N N . HIS A 1 89 ? -17.540 -2.516 -4.063 1.00 89.25 89 HIS A N 1
ATOM 761 C CA . HIS A 1 89 ? -16.580 -1.903 -4.998 1.00 89.25 89 HIS A CA 1
ATOM 762 C C . HIS A 1 89 ? -16.039 -2.852 -6.081 1.00 89.25 89 HIS A C 1
ATOM 764 O O . HIS A 1 89 ? -15.404 -2.383 -7.030 1.00 89.25 89 HIS A O 1
ATOM 770 N N . LYS A 1 90 ? -16.318 -4.161 -5.982 1.00 83.44 90 LYS A N 1
ATOM 771 C CA . LYS A 1 90 ? -15.848 -5.204 -6.912 1.00 83.44 90 LYS A CA 1
ATOM 772 C C . LYS A 1 90 ? -14.339 -5.085 -7.180 1.00 83.44 90 LYS A C 1
ATOM 774 O O . LYS A 1 90 ? -13.557 -5.082 -6.238 1.00 83.44 90 LYS A O 1
ATOM 779 N N . ASP A 1 91 ? -13.930 -4.995 -8.441 1.00 81.19 91 ASP A N 1
ATOM 780 C CA . ASP A 1 91 ? -12.546 -4.960 -8.922 1.00 81.19 91 ASP A CA 1
ATOM 781 C C . ASP A 1 91 ? -12.087 -3.567 -9.401 1.00 81.19 91 ASP A C 1
ATOM 783 O O . ASP A 1 91 ? -10.919 -3.374 -9.722 1.00 81.19 91 ASP A O 1
ATOM 787 N N . GLY A 1 92 ? -12.968 -2.560 -9.414 1.00 81.12 92 GLY A N 1
ATOM 788 C CA . GLY A 1 92 ? -12.713 -1.276 -10.085 1.00 81.12 92 GLY A CA 1
ATOM 789 C C . GLY A 1 92 ? -11.931 -0.224 -9.288 1.00 81.12 92 GLY A C 1
ATOM 790 O O . GLY A 1 92 ? -11.741 0.889 -9.781 1.00 81.12 92 GLY A O 1
ATOM 791 N N . PHE A 1 93 ? -11.520 -0.525 -8.056 1.00 85.19 93 PHE A N 1
ATOM 792 C CA . PHE A 1 93 ? -10.986 0.467 -7.114 1.00 85.19 93 PHE A CA 1
ATOM 793 C C . PHE A 1 93 ? -9.458 0.614 -7.160 1.00 85.19 93 PHE A C 1
ATOM 795 O O . PHE A 1 93 ? -8.932 1.662 -6.787 1.00 85.19 93 PHE A O 1
ATOM 802 N N . PHE A 1 94 ? -8.747 -0.390 -7.678 1.00 87.19 94 PHE A N 1
ATOM 803 C CA . PHE A 1 94 ? -7.306 -0.333 -7.913 1.00 87.19 94 PHE A CA 1
ATOM 804 C C . PHE A 1 94 ? -6.978 -0.667 -9.368 1.00 87.19 94 PHE A C 1
ATOM 806 O O . PHE A 1 94 ? -7.758 -1.302 -10.071 1.00 87.19 94 PHE A O 1
ATOM 813 N N . LYS A 1 95 ? -5.831 -0.173 -9.836 1.00 90.31 95 LYS A N 1
ATOM 814 C CA . LYS A 1 95 ? -5.286 -0.479 -11.161 1.00 90.31 95 LYS A CA 1
ATOM 815 C C . LYS A 1 95 ? -4.202 -1.537 -11.038 1.00 90.31 95 LYS A C 1
ATOM 817 O O . LYS A 1 95 ? -3.458 -1.530 -10.055 1.00 90.31 95 LYS A O 1
ATOM 822 N N . ASP A 1 96 ? -4.059 -2.344 -12.083 1.00 93.31 96 ASP A N 1
ATOM 823 C CA . ASP A 1 96 ? -2.948 -3.277 -12.214 1.00 93.31 96 ASP A CA 1
ATOM 824 C C . ASP A 1 96 ? -1.604 -2.562 -12.087 1.00 93.31 96 ASP A C 1
ATOM 826 O O . ASP A 1 96 ? -1.331 -1.545 -12.740 1.00 93.31 96 ASP A O 1
ATOM 830 N N . ARG A 1 97 ? -0.729 -3.120 -11.253 1.00 92.31 97 ARG A N 1
ATOM 831 C CA . ARG A 1 97 ? 0.566 -2.533 -10.907 1.00 92.31 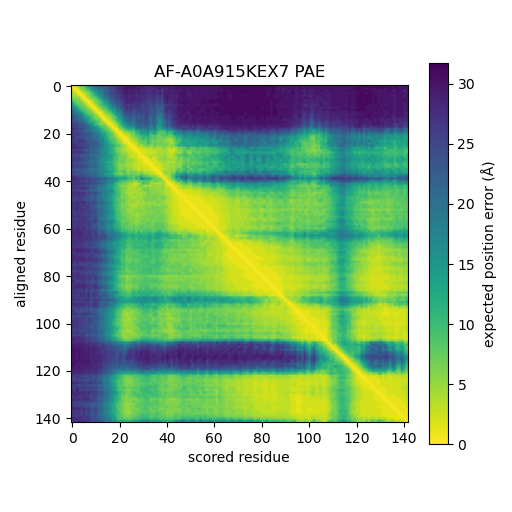97 ARG A CA 1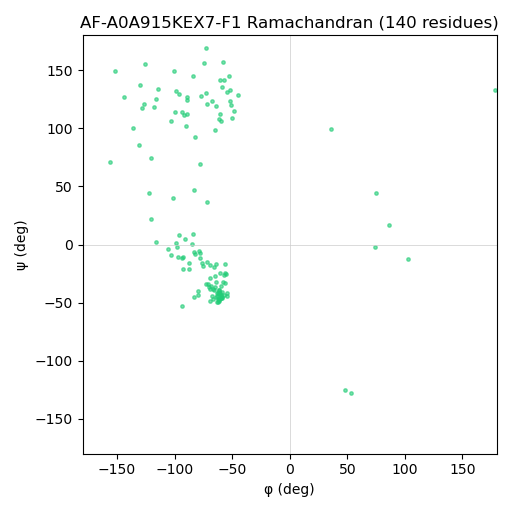
ATOM 832 C C . ARG A 1 97 ? 1.643 -2.855 -11.944 1.00 92.31 97 ARG A C 1
ATOM 834 O O . ARG A 1 97 ? 2.768 -3.194 -11.595 1.00 92.31 97 ARG A O 1
ATOM 841 N N . ASN A 1 98 ? 1.329 -2.687 -13.227 1.00 88.75 98 ASN A N 1
ATOM 842 C CA . ASN A 1 98 ? 2.260 -2.918 -14.343 1.00 88.75 98 ASN A CA 1
ATOM 843 C C . ASN A 1 98 ? 3.559 -2.094 -14.239 1.00 88.75 98 ASN A C 1
ATOM 845 O O . ASN A 1 98 ? 4.596 -2.480 -14.775 1.00 88.75 98 ASN A O 1
ATOM 849 N N . TRP A 1 99 ? 3.521 -0.965 -13.525 1.00 87.06 99 TRP A N 1
ATOM 850 C CA . TRP A 1 99 ? 4.695 -0.133 -13.257 1.00 87.06 99 TRP A CA 1
ATOM 851 C C . TRP A 1 99 ? 5.739 -0.823 -12.366 1.00 87.06 99 TRP A C 1
ATOM 853 O O . TRP A 1 99 ? 6.902 -0.424 -12.394 1.00 87.06 99 TRP A O 1
ATOM 863 N N . LEU A 1 100 ? 5.369 -1.875 -11.621 1.00 88.19 100 LEU A N 1
ATOM 864 C CA . LEU A 1 100 ? 6.295 -2.596 -10.743 1.00 88.19 100 LEU A CA 1
ATOM 865 C C . LEU A 1 100 ? 7.507 -3.121 -11.493 1.00 88.19 100 LEU A C 1
ATOM 867 O O . LEU A 1 100 ? 8.591 -3.129 -10.939 1.00 88.19 100 LEU A O 1
ATOM 871 N N . PHE A 1 101 ? 7.370 -3.508 -12.758 1.00 86.38 101 PHE A N 1
ATOM 872 C CA . PHE A 1 101 ? 8.508 -4.020 -13.512 1.00 86.38 101 PHE A CA 1
ATOM 873 C C . PHE A 1 101 ? 9.466 -2.942 -14.029 1.00 86.38 101 PHE A C 1
ATOM 875 O O . PHE A 1 101 ? 10.527 -3.263 -14.571 1.00 86.38 101 PHE A O 1
ATOM 882 N N . THR A 1 102 ? 9.061 -1.675 -13.953 1.00 82.62 102 THR A N 1
ATOM 883 C CA . THR A 1 102 ? 9.953 -0.536 -14.173 1.00 82.62 102 THR A CA 1
ATOM 884 C C . THR A 1 102 ? 10.785 -0.276 -12.921 1.00 82.62 102 THR A C 1
ATOM 886 O O . THR A 1 102 ? 11.977 -0.011 -13.049 1.00 82.62 102 THR A O 1
ATOM 889 N N . GLU A 1 103 ? 10.164 -0.396 -11.746 1.00 81.56 103 GLU A N 1
ATOM 890 C CA . GLU A 1 103 ? 10.791 -0.148 -10.442 1.00 81.56 103 GLU A CA 1
ATOM 891 C C . GLU A 1 103 ? 11.655 -1.322 -9.962 1.00 81.56 103 GLU A C 1
ATOM 893 O O . GLU A 1 103 ? 12.786 -1.135 -9.525 1.00 81.56 103 GLU A O 1
ATOM 898 N N . PHE A 1 104 ? 11.140 -2.540 -10.126 1.00 84.19 104 PHE A N 1
ATOM 899 C CA . PHE A 1 104 ? 11.725 -3.807 -9.695 1.00 84.19 104 PHE A CA 1
ATOM 900 C C . PHE A 1 104 ? 11.953 -4.725 -10.913 1.00 84.19 104 PHE A C 1
ATOM 902 O O . PHE A 1 104 ? 11.186 -5.672 -11.144 1.00 84.19 104 PHE A O 1
ATOM 909 N N . PRO A 1 105 ? 12.970 -4.457 -11.761 1.00 81.94 105 PRO A N 1
ATOM 910 C CA . PRO A 1 105 ? 13.271 -5.270 -12.942 1.00 81.94 105 PRO A CA 1
ATOM 911 C C . PRO A 1 105 ? 13.497 -6.758 -12.643 1.00 81.94 105 PRO A C 1
ATOM 913 O O . PRO A 1 105 ? 13.290 -7.600 -13.519 1.00 81.94 105 PRO A O 1
ATOM 916 N N . GLU A 1 106 ? 13.909 -7.091 -11.420 1.00 80.25 106 GLU A N 1
ATOM 917 C CA . GLU A 1 106 ? 14.078 -8.454 -10.921 1.00 80.25 106 GLU A CA 1
ATOM 918 C C . GLU A 1 106 ? 12.796 -9.296 -11.012 1.00 80.25 106 GLU A C 1
ATOM 920 O O . GLU A 1 106 ? 12.885 -10.508 -11.203 1.00 80.25 106 GLU A O 1
ATOM 925 N N . LEU A 1 107 ? 11.613 -8.671 -10.987 1.00 83.56 107 LEU A N 1
ATOM 926 C CA . LEU A 1 107 ? 10.329 -9.367 -11.104 1.00 83.56 107 LEU A CA 1
ATOM 927 C C . LEU A 1 107 ? 10.042 -9.912 -12.516 1.00 83.56 107 LEU A C 1
ATOM 929 O O . LEU A 1 107 ? 9.158 -10.750 -12.662 1.00 83.56 107 LEU A O 1
ATOM 933 N N . LYS A 1 108 ? 10.767 -9.475 -13.561 1.00 77.56 108 LYS A N 1
ATOM 934 C CA . LYS A 1 108 ? 10.578 -9.953 -14.953 1.00 77.56 108 LYS A CA 1
ATOM 935 C C . LYS A 1 108 ? 11.282 -11.284 -15.262 1.00 77.56 108 LYS A C 1
ATOM 937 O O . LYS A 1 108 ? 11.205 -11.776 -16.384 1.00 77.56 108 LYS A O 1
ATOM 942 N N . ARG A 1 109 ? 12.107 -11.796 -14.345 1.00 67.00 109 ARG A N 1
ATOM 943 C CA . ARG A 1 109 ? 13.211 -12.707 -14.691 1.00 67.00 109 ARG A CA 1
ATOM 944 C C . ARG A 1 109 ? 12.923 -14.184 -14.419 1.00 67.00 109 ARG A C 1
ATOM 946 O O . ARG A 1 109 ? 13.825 -14.903 -13.996 1.00 67.00 109 ARG A O 1
ATOM 953 N N . PHE A 1 110 ? 11.706 -14.655 -14.693 1.00 59.97 110 PHE A N 1
ATOM 954 C CA . PHE A 1 110 ? 11.391 -16.082 -14.569 1.00 59.97 110 PHE A CA 1
ATOM 955 C C . PHE A 1 110 ? 11.578 -16.868 -15.880 1.00 59.97 110 PHE A C 1
ATOM 957 O O . PHE A 1 110 ? 11.638 -18.097 -15.845 1.00 59.97 110 PHE A O 1
ATOM 964 N N . SER A 1 111 ? 11.775 -16.206 -17.030 1.00 51.31 111 SER A N 1
ATOM 965 C CA . SER A 1 111 ? 12.119 -16.903 -18.278 1.00 51.31 111 SER A CA 1
ATOM 966 C C . SER A 1 111 ? 13.639 -17.049 -18.452 1.00 51.31 111 SER A C 1
ATOM 968 O O . SER A 1 111 ? 14.365 -16.125 -18.815 1.00 51.31 111 SER A O 1
ATOM 970 N N . CYS A 1 112 ? 14.143 -18.253 -18.175 1.00 49.53 112 CYS A N 1
ATOM 971 C CA . CYS A 1 112 ? 15.513 -18.662 -18.474 1.00 49.53 112 CYS A CA 1
ATOM 972 C C . CYS A 1 112 ? 15.790 -18.560 -19.987 1.00 49.53 112 CYS A C 1
ATOM 974 O O . CYS A 1 112 ? 15.343 -19.404 -20.761 1.00 49.53 112 CYS A O 1
ATOM 976 N N . SER A 1 113 ? 16.565 -17.563 -20.416 1.00 52.53 113 SER A N 1
ATOM 977 C CA . SER A 1 113 ? 16.952 -17.384 -21.821 1.00 52.53 113 SER A CA 1
ATOM 978 C C . SER A 1 113 ? 18.467 -17.381 -22.028 1.00 52.53 113 SER A C 1
ATOM 980 O O . SER A 1 113 ? 18.975 -16.539 -22.756 1.00 52.53 113 SER A O 1
ATOM 982 N N . SER A 1 114 ? 19.195 -18.300 -21.390 1.00 51.50 114 SER A N 1
ATOM 983 C CA . SER A 1 114 ? 20.545 -18.719 -21.804 1.00 51.50 114 SER A CA 1
ATOM 984 C C . SER A 1 114 ? 21.095 -19.758 -20.832 1.00 51.50 114 SER A C 1
ATOM 986 O O . SER A 1 114 ? 21.017 -19.599 -19.617 1.00 51.50 114 SER A O 1
ATOM 988 N N . SER A 1 115 ? 21.649 -20.829 -21.388 1.00 54.41 115 SER A N 1
ATOM 989 C CA . SER A 1 115 ? 22.421 -21.853 -20.690 1.00 54.41 115 SER A CA 1
ATOM 990 C C . SER A 1 115 ? 23.436 -21.245 -19.710 1.00 54.41 115 SER A C 1
ATOM 992 O O . SER A 1 115 ? 24.245 -20.423 -20.124 1.00 54.41 115 SER A O 1
ATOM 994 N N . GLU A 1 116 ? 23.400 -21.723 -18.459 1.00 54.66 116 GLU A N 1
ATOM 995 C CA . GLU A 1 116 ? 24.410 -21.608 -17.380 1.00 54.66 116 GLU A CA 1
ATOM 996 C C . GLU A 1 116 ? 24.187 -20.586 -16.247 1.00 54.66 116 GLU A C 1
ATOM 998 O O . GLU A 1 116 ? 24.785 -20.760 -15.184 1.00 54.66 116 GLU A O 1
ATOM 1003 N N . GLU A 1 117 ? 23.242 -19.646 -16.340 1.00 54.91 117 GLU A N 1
ATOM 1004 C CA . GLU A 1 117 ? 22.783 -18.908 -15.148 1.00 54.91 117 GLU A CA 1
ATOM 1005 C C . GLU A 1 117 ? 21.580 -19.628 -14.527 1.00 54.91 117 GLU A C 1
ATOM 1007 O O . GLU A 1 117 ? 20.509 -19.714 -15.125 1.00 54.91 117 GLU A O 1
ATOM 1012 N N . LYS A 1 118 ? 21.760 -20.206 -13.330 1.00 51.50 118 LYS A N 1
ATOM 1013 C CA . LYS A 1 118 ? 20.679 -20.841 -12.557 1.00 51.50 118 LYS A CA 1
ATOM 1014 C C . LYS A 1 118 ? 19.471 -19.899 -12.498 1.00 51.50 118 LYS A C 1
ATOM 1016 O O . LYS A 1 118 ? 19.561 -18.866 -11.838 1.00 51.50 118 LYS A O 1
ATOM 1021 N N . CYS A 1 119 ? 18.345 -20.299 -13.103 1.00 56.53 119 CYS A N 1
ATOM 1022 C CA . CYS A 1 119 ? 17.032 -19.762 -12.744 1.00 56.53 119 CYS A CA 1
ATOM 1023 C C . CYS A 1 119 ? 16.921 -19.861 -11.221 1.00 56.53 119 CYS A C 1
ATOM 1025 O O . CYS A 1 119 ? 16.882 -20.962 -10.665 1.00 56.53 119 CYS A O 1
ATOM 1027 N N . GLN A 1 120 ? 16.975 -18.725 -10.533 1.00 61.41 120 GLN A N 1
ATOM 1028 C CA . GLN A 1 120 ? 16.736 -18.718 -9.104 1.00 61.41 120 GLN A CA 1
ATOM 1029 C C . GLN A 1 120 ? 15.245 -18.965 -8.911 1.00 61.41 120 GLN A C 1
ATOM 1031 O O . GLN A 1 120 ? 14.422 -18.216 -9.428 1.00 61.41 120 GLN A O 1
ATOM 1036 N N . ASN A 1 121 ? 14.897 -20.029 -8.190 1.00 68.56 121 ASN A N 1
ATOM 1037 C CA . ASN A 1 121 ? 13.526 -20.209 -7.735 1.00 68.56 121 ASN A CA 1
ATOM 1038 C C . ASN A 1 121 ? 13.191 -19.030 -6.818 1.00 68.56 121 ASN A C 1
ATOM 1040 O O . ASN A 1 121 ? 13.721 -18.941 -5.711 1.00 68.56 121 ASN A O 1
ATOM 1044 N N . PHE A 1 122 ? 12.346 -18.123 -7.297 1.00 75.19 122 PHE A N 1
ATOM 1045 C CA . PHE A 1 122 ? 11.891 -16.966 -6.544 1.00 75.19 122 PHE A CA 1
ATOM 1046 C C . PHE A 1 122 ? 10.515 -17.271 -5.949 1.00 75.19 122 PHE A C 1
ATOM 1048 O O . PHE A 1 122 ? 9.636 -17.795 -6.632 1.00 75.19 122 PHE A O 1
ATOM 1055 N N . GLN A 1 123 ? 10.337 -16.984 -4.662 1.00 85.06 123 GLN A N 1
ATOM 1056 C CA . GLN A 1 123 ? 9.068 -17.171 -3.961 1.00 85.06 123 GLN A CA 1
ATOM 1057 C C . GLN A 1 123 ? 8.564 -15.808 -3.502 1.00 85.06 123 GLN A C 1
ATOM 1059 O O . GLN A 1 123 ? 9.279 -15.084 -2.814 1.00 85.06 123 GLN A O 1
ATOM 1064 N N . ILE A 1 124 ? 7.334 -15.470 -3.886 1.00 87.19 124 ILE A N 1
ATOM 1065 C CA . ILE A 1 124 ? 6.683 -14.204 -3.542 1.00 87.19 124 ILE A CA 1
ATOM 1066 C C . ILE A 1 124 ? 5.489 -14.507 -2.642 1.00 87.19 124 ILE A C 1
ATOM 1068 O O . ILE A 1 124 ? 4.698 -15.401 -2.936 1.00 87.19 124 ILE A O 1
ATOM 1072 N N . LEU A 1 125 ? 5.359 -13.741 -1.560 1.00 92.62 125 LEU A N 1
ATOM 1073 C CA . LEU A 1 125 ? 4.174 -13.701 -0.712 1.00 92.62 125 LEU A CA 1
ATOM 1074 C C . LEU A 1 125 ? 3.600 -12.286 -0.763 1.00 92.62 125 LEU A C 1
ATOM 1076 O O . LEU A 1 125 ? 4.257 -11.337 -0.342 1.00 92.62 125 LEU A O 1
ATOM 1080 N N . GLU A 1 126 ? 2.368 -12.157 -1.245 1.00 93.31 126 GLU A N 1
ATOM 1081 C CA . GLU A 1 126 ? 1.599 -10.919 -1.140 1.00 93.31 126 GLU A CA 1
ATOM 1082 C C . GLU A 1 126 ? 0.617 -11.040 0.031 1.00 93.31 126 GLU A C 1
ATOM 1084 O O . GLU A 1 126 ? -0.307 -11.853 0.003 1.00 93.31 126 GLU A O 1
ATOM 1089 N N . VAL A 1 127 ? 0.817 -10.231 1.073 1.00 95.19 127 VAL A N 1
ATOM 1090 C CA . VAL A 1 127 ? -0.127 -10.119 2.192 1.00 95.19 127 VAL A CA 1
ATOM 1091 C C . VAL A 1 127 ? -1.143 -9.032 1.854 1.00 95.19 127 VAL A C 1
ATOM 1093 O O . VAL A 1 127 ? -0.760 -7.900 1.574 1.00 95.19 127 VAL A O 1
ATOM 1096 N N . GLY A 1 128 ? -2.434 -9.373 1.882 1.00 92.00 128 GLY A N 1
ATOM 1097 C CA . GLY A 1 128 ? -3.499 -8.446 1.486 1.00 92.00 128 GLY A CA 1
ATOM 1098 C C . GLY A 1 128 ? -3.604 -8.256 -0.031 1.00 92.00 128 GLY A C 1
ATOM 1099 O O . GLY A 1 128 ? -3.753 -7.131 -0.498 1.00 92.00 128 GLY A O 1
ATOM 1100 N N . CYS A 1 129 ? -3.539 -9.347 -0.802 1.00 93.00 129 CYS A N 1
ATOM 1101 C CA . CYS A 1 129 ? -3.558 -9.319 -2.271 1.00 93.00 129 CYS A CA 1
ATOM 1102 C C . CYS A 1 129 ? -4.858 -8.782 -2.895 1.00 93.00 129 CYS A C 1
ATOM 1104 O O . CYS A 1 129 ? -4.878 -8.413 -4.071 1.00 93.00 129 CYS A O 1
ATOM 1106 N N . GLY A 1 130 ? -5.945 -8.714 -2.121 1.00 92.44 130 GLY A N 1
ATOM 1107 C CA . GLY A 1 130 ? -7.242 -8.230 -2.586 1.00 92.44 130 GLY A CA 1
ATOM 1108 C C . GLY A 1 130 ? -7.705 -8.953 -3.850 1.00 92.44 130 GLY A C 1
ATOM 1109 O O . GLY A 1 130 ? -7.702 -10.180 -3.894 1.00 92.44 130 GLY A O 1
ATOM 1110 N N . VAL A 1 131 ? -8.063 -8.199 -4.896 1.00 92.44 131 VAL A N 1
ATOM 1111 C CA . VAL A 1 131 ? -8.432 -8.770 -6.210 1.00 92.44 131 VAL A CA 1
ATOM 1112 C C . VAL A 1 131 ? -7.233 -9.084 -7.116 1.00 92.44 131 VAL A C 1
ATOM 1114 O O . VAL A 1 131 ? -7.432 -9.381 -8.284 1.00 92.44 131 VAL A O 1
ATOM 1117 N N . GLY A 1 132 ? -5.993 -9.005 -6.624 1.00 93.62 132 GLY A N 1
ATOM 1118 C CA . GLY A 1 132 ? -4.811 -9.492 -7.344 1.00 93.62 132 GLY A CA 1
ATOM 1119 C C . GLY A 1 132 ? -4.153 -8.518 -8.328 1.00 93.62 132 GLY A C 1
ATOM 1120 O O . GLY A 1 132 ? -3.328 -8.948 -9.129 1.00 93.62 132 GLY A O 1
ATOM 1121 N N . ASN A 1 133 ? -4.435 -7.211 -8.243 1.00 94.31 133 ASN A N 1
ATOM 1122 C CA . ASN A 1 133 ? -3.844 -6.174 -9.116 1.00 94.31 133 ASN A CA 1
ATOM 1123 C C . ASN A 1 133 ? -2.296 -6.133 -9.107 1.00 94.31 133 ASN A C 1
ATOM 1125 O O . ASN A 1 133 ? -1.681 -5.496 -9.962 1.00 94.31 133 ASN A O 1
ATOM 1129 N N . THR A 1 134 ? -1.645 -6.746 -8.114 1.00 93.31 134 THR A N 1
ATOM 1130 C CA . THR A 1 134 ? -0.184 -6.906 -8.066 1.00 93.31 134 THR A CA 1
ATOM 1131 C C . THR A 1 134 ? 0.250 -8.244 -8.658 1.00 93.31 134 THR A C 1
ATOM 1133 O O . THR A 1 134 ? 1.118 -8.280 -9.528 1.00 93.31 134 THR A O 1
ATOM 1136 N N . ILE A 1 135 ? -0.334 -9.346 -8.174 1.00 92.25 135 ILE A N 1
ATOM 1137 C CA . ILE A 1 135 ? 0.122 -10.695 -8.504 1.00 92.25 135 ILE A CA 1
ATOM 1138 C C . ILE A 1 135 ? -0.232 -11.111 -9.932 1.00 92.25 135 ILE A C 1
ATOM 1140 O O . ILE A 1 135 ? 0.566 -11.804 -10.552 1.00 92.25 135 ILE A O 1
ATOM 1144 N N . PHE A 1 136 ? -1.371 -10.674 -10.483 1.00 92.25 136 PHE A N 1
ATOM 1145 C CA . PHE A 1 136 ? -1.760 -11.035 -11.848 1.00 92.25 136 PHE A CA 1
ATOM 1146 C C . PHE A 1 136 ? -0.764 -10.517 -12.893 1.00 92.25 136 PHE A C 1
ATOM 1148 O O . PHE A 1 136 ? -0.253 -11.349 -13.640 1.00 92.25 136 PHE A O 1
ATOM 1155 N N . PRO A 1 137 ? -0.360 -9.229 -12.889 1.00 91.75 137 PRO A N 1
ATOM 1156 C CA . PRO A 1 137 ? 0.722 -8.772 -13.759 1.00 91.75 137 PRO A CA 1
ATOM 1157 C C . PRO A 1 137 ? 2.010 -9.585 -13.594 1.00 91.75 137 PRO A C 1
ATOM 1159 O O . PRO A 1 137 ? 2.629 -9.959 -14.587 1.00 91.75 137 PRO A O 1
ATOM 1162 N N . ILE A 1 138 ? 2.412 -9.885 -12.349 1.00 90.31 138 ILE A N 1
ATOM 1163 C CA . ILE A 1 138 ? 3.621 -10.678 -12.052 1.00 90.31 138 ILE A CA 1
ATOM 1164 C C . ILE A 1 138 ? 3.525 -12.084 -12.651 1.00 90.31 138 ILE A C 1
ATOM 1166 O O . ILE A 1 138 ? 4.511 -12.557 -13.207 1.00 90.31 138 ILE A O 1
ATOM 1170 N N . LEU A 1 139 ? 2.368 -12.739 -12.565 1.00 88.94 139 LEU A N 1
ATOM 1171 C CA . LEU A 1 139 ? 2.138 -14.059 -13.156 1.00 88.94 139 LEU A CA 1
ATOM 1172 C C . LEU A 1 139 ? 2.091 -14.016 -14.688 1.00 88.94 139 LEU A C 1
ATOM 1174 O O . LEU A 1 139 ? 2.562 -14.943 -15.325 1.00 88.94 139 LEU A O 1
ATOM 1178 N N . GLU A 1 140 ? 1.543 -12.965 -15.295 1.00 89.00 140 GLU A N 1
ATOM 1179 C CA . GLU A 1 140 ? 1.491 -12.835 -16.760 1.00 89.00 140 GLU A CA 1
ATOM 1180 C C . GLU A 1 140 ? 2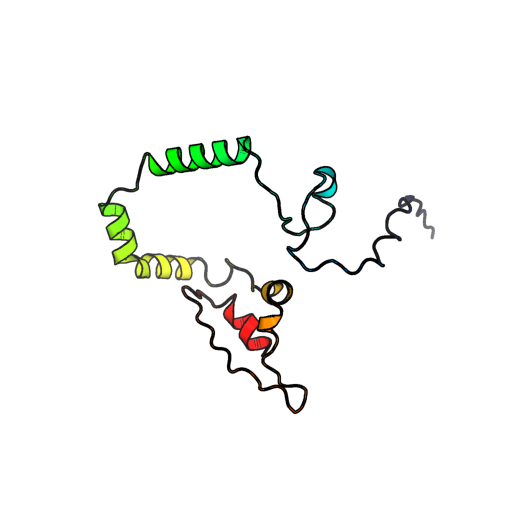.869 -12.598 -17.390 1.00 89.00 140 GLU A C 1
ATOM 1182 O O . GLU A 1 140 ? 3.107 -12.970 -18.540 1.00 89.00 140 GLU A O 1
ATOM 1187 N N . ALA A 1 141 ? 3.782 -11.970 -16.649 1.00 83.19 141 ALA A N 1
ATOM 1188 C CA . ALA A 1 141 ? 5.128 -11.663 -17.118 1.00 83.19 141 ALA A CA 1
ATOM 1189 C C . ALA A 1 141 ? 6.099 -12.861 -17.088 1.00 83.19 141 ALA A C 1
ATOM 1191 O O . ALA A 1 141 ? 7.234 -12.705 -17.548 1.00 83.19 141 ALA A O 1
ATOM 1192 N N . ASN A 1 142 ? 5.690 -14.014 -16.540 1.00 76.44 142 ASN A N 1
ATOM 1193 C CA . ASN A 1 142 ? 6.573 -15.102 -16.106 1.00 76.44 142 ASN A CA 1
ATOM 1194 C C . ASN A 1 142 ? 6.037 -16.496 -16.432 1.00 76.44 142 ASN A C 1
ATOM 1196 O O . ASN A 1 142 ? 6.851 -17.318 -16.911 1.00 76.44 142 ASN A O 1
#

Sequence (142 aa):
MLKDENFIAQNDDLDQFNRKRPQFGGRFLNDESEIFQYNAWDDVEWNDEQKFLAQEKIQKNCSKLMPEEDSELLENRAEFFWDEFYATHKDGFFKDRNWLFTEFPELKRFSCSSSEEKCQNFQILEVGCGVGNTIFPILEAN

InterPro domains:
  IPR026113 tRNA N(3)-methylcytidine methyltransferase METTL2/6/8-like [PTHR22809] (43-141)
  IPR029063 S-adenosyl-L-methionine-dependent methyltransferase superfamily [G3DSA:3.40.50.150] (34-142)
  IPR029063 S-adenosyl-L-methionine-dependent methyltransferase superfamily [SSF53335] (79-141)

Organism: Romanomermis culicivorax (NCBI:txid13658)

pLDDT: mean 77.63, std 20.18, range [31.25, 97.62]

Mean predicted aligned error: 12.94 Å